Protein AF-A0A2J8MV86-F1 (afdb_monomer_lite)

Secondary structure (DSSP, 8-state):
-HHHHHHHHHHHHHHHHHHHHHHHHHHHHH-EEEEES--HHHHHHHHHHHTTT-SEEEEE--SPPPHHHHHH-HHHHS-GGGG--

Sequence (85 aa):
MAQLGKLLKEQKYDRQLRLWGDHGQEALESAHVCLINATATGTEILKNLVLPGIGSFTIIDGNQVSGEDAGNKTELQLPWNSYKN

Foldseek 3Di:
DVVVVVVVLCVLQVVVCVVVNPVVLVVQLPDEEEQEAPDLVSLVVVVVSPSSHGNYYHYHHPDDDDPVNCVSRPPNVDPPVVPPD

Structure (mmCIF, N/CA/C/O backbone):
data_AF-A0A2J8MV86-F1
#
_entry.id   AF-A0A2J8MV86-F1
#
loop_
_atom_site.group_PDB
_atom_site.id
_atom_site.type_symbol
_atom_site.label_atom_id
_atom_site.label_alt_id
_atom_site.label_comp_id
_atom_site.label_asym_id
_atom_site.label_entity_id
_atom_site.label_seq_id
_atom_site.pdbx_PDB_ins_code
_atom_site.Cartn_x
_atom_site.Cartn_y
_atom_site.Cartn_z
_atom_site.occupancy
_atom_site.B_iso_or_equiv
_atom_site.auth_seq_id
_atom_site.auth_comp_id
_atom_site.auth_asym_id
_atom_site.auth_atom_id
_atom_site.pdbx_PDB_model_num
ATOM 1 N N . MET A 1 1 ? -14.451 -7.961 21.926 1.00 58.38 1 MET A N 1
ATOM 2 C CA . MET A 1 1 ? -13.519 -8.398 20.860 1.00 58.38 1 MET A CA 1
ATOM 3 C C . MET A 1 1 ? -13.062 -7.244 19.964 1.00 58.38 1 MET A C 1
ATOM 5 O O . MET A 1 1 ? -11.861 -7.037 19.883 1.00 58.38 1 MET A O 1
ATOM 9 N N . ALA A 1 2 ? -13.961 -6.438 19.376 1.00 60.88 2 ALA A N 1
ATOM 10 C CA . ALA A 1 2 ? -13.581 -5.297 18.520 1.00 60.88 2 ALA A CA 1
ATOM 11 C C . ALA A 1 2 ? -12.714 -4.222 19.223 1.00 60.88 2 ALA A C 1
ATOM 13 O O . ALA A 1 2 ? -11.724 -3.765 18.659 1.00 60.88 2 ALA A O 1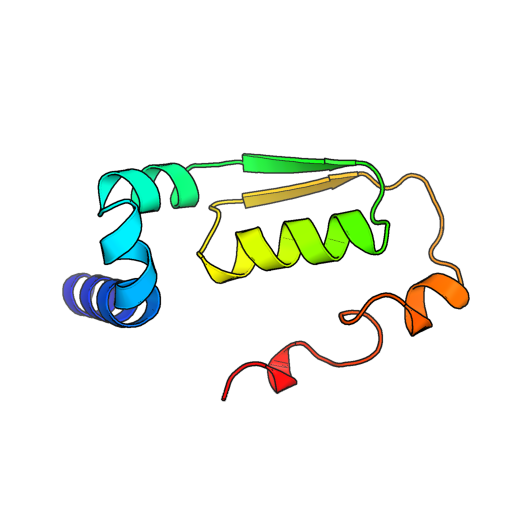
ATOM 14 N N . GLN A 1 3 ? -13.020 -3.887 20.484 1.00 61.16 3 GLN A N 1
ATOM 15 C CA . GLN A 1 3 ? -12.267 -2.888 21.263 1.00 61.16 3 GLN A CA 1
ATOM 16 C C . GLN A 1 3 ? -10.795 -3.283 21.497 1.00 61.16 3 GLN A C 1
ATOM 18 O O . GLN A 1 3 ? -9.909 -2.436 21.472 1.00 61.16 3 GLN A O 1
ATOM 23 N N . LEU A 1 4 ? -10.529 -4.580 21.697 1.00 75.38 4 LEU A N 1
ATOM 24 C CA . LEU A 1 4 ? -9.181 -5.094 21.957 1.00 75.38 4 LEU A CA 1
ATOM 25 C C . LEU A 1 4 ? -8.309 -5.044 20.693 1.00 75.38 4 LEU A C 1
ATOM 27 O O . LEU A 1 4 ? -7.129 -4.718 20.769 1.00 75.38 4 LEU A O 1
ATOM 31 N N . GLY A 1 5 ? -8.905 -5.311 19.524 1.00 71.75 5 GLY A N 1
ATOM 32 C CA . GLY A 1 5 ? -8.216 -5.219 18.235 1.00 71.75 5 GLY A CA 1
ATOM 33 C C . GLY A 1 5 ? -7.792 -3.791 17.880 1.00 71.75 5 GLY A C 1
ATOM 34 O O . GLY A 1 5 ? -6.708 -3.597 17.333 1.00 71.75 5 GLY A O 1
ATOM 35 N N . LYS A 1 6 ? -8.606 -2.790 18.246 1.00 73.94 6 LYS A N 1
ATOM 36 C CA . LYS A 1 6 ? -8.274 -1.369 18.059 1.00 73.94 6 LYS A CA 1
ATOM 37 C C . LYS A 1 6 ? -7.089 -0.946 18.935 1.00 73.94 6 LYS A C 1
ATOM 39 O O . LYS A 1 6 ? -6.121 -0.402 18.417 1.00 73.94 6 LYS A O 1
ATOM 44 N N . LEU A 1 7 ? -7.112 -1.309 20.219 1.00 78.94 7 LEU A N 1
ATOM 45 C CA . LEU A 1 7 ? -6.026 -1.027 21.170 1.00 78.94 7 LEU A CA 1
ATOM 46 C C . LEU A 1 7 ? -4.685 -1.658 20.756 1.00 78.94 7 LEU A C 1
ATOM 48 O O . LEU A 1 7 ? -3.640 -1.027 20.877 1.00 78.94 7 LEU A O 1
ATOM 52 N N . LEU A 1 8 ? -4.702 -2.886 20.230 1.00 81.75 8 LEU A N 1
ATOM 53 C CA . LEU A 1 8 ? -3.498 -3.551 19.716 1.00 81.75 8 LEU A CA 1
ATOM 54 C C . LEU A 1 8 ? -2.906 -2.837 18.492 1.00 81.75 8 LEU A C 1
ATOM 56 O O . LEU A 1 8 ? -1.684 -2.733 18.376 1.00 81.75 8 LEU A O 1
ATOM 60 N N . 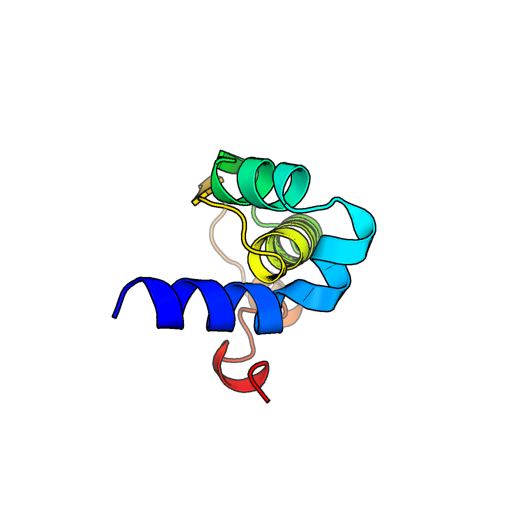LYS A 1 9 ? -3.752 -2.331 17.585 1.00 78.25 9 LYS A N 1
ATOM 61 C CA . LYS A 1 9 ? -3.302 -1.518 16.445 1.00 78.25 9 LYS A CA 1
ATOM 62 C C . LYS A 1 9 ? -2.705 -0.191 16.905 1.00 78.25 9 LYS A C 1
ATOM 64 O O . LYS A 1 9 ? -1.630 0.170 16.439 1.00 78.25 9 LYS A O 1
ATOM 69 N N . G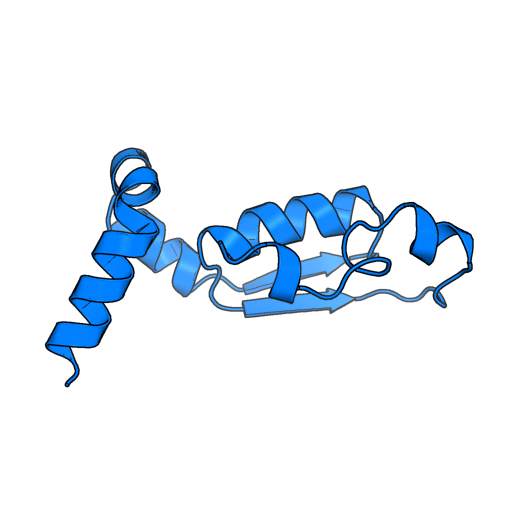LU A 1 10 ? -3.359 0.493 17.839 1.00 79.62 10 GLU A N 1
ATOM 70 C CA . GLU A 1 10 ? -2.870 1.758 18.401 1.00 79.62 10 GLU A CA 1
ATOM 71 C C . GLU A 1 10 ? -1.504 1.574 19.081 1.00 79.62 10 GLU A C 1
ATOM 73 O O . GLU A 1 10 ? -0.591 2.353 18.830 1.00 79.62 10 GLU A O 1
ATOM 78 N N . GLN A 1 11 ? -1.297 0.488 19.836 1.00 82.38 11 GLN A N 1
ATOM 79 C CA . GLN A 1 11 ? 0.015 0.167 20.421 1.00 82.38 11 GLN A CA 1
ATOM 80 C C . GLN A 1 11 ? 1.086 -0.139 19.365 1.00 82.38 11 GLN A C 1
ATOM 82 O O . GLN A 1 11 ? 2.226 0.309 19.486 1.00 82.38 11 GLN A O 1
ATOM 87 N N . LYS A 1 12 ? 0.735 -0.892 18.315 1.00 81.81 12 LYS A N 1
ATOM 88 C CA . LYS A 1 12 ? 1.656 -1.230 17.220 1.00 81.81 12 LYS A CA 1
ATOM 89 C C . LYS A 1 12 ? 2.075 0.009 16.420 1.00 81.81 12 LYS A C 1
ATOM 91 O O . LYS A 1 12 ? 3.221 0.092 15.979 1.00 81.81 12 LYS A O 1
ATOM 96 N N . TYR A 1 13 ? 1.157 0.957 16.242 1.00 84.62 13 TYR A N 1
ATOM 97 C CA . TYR A 1 13 ? 1.329 2.147 15.413 1.00 84.62 13 TYR A CA 1
ATOM 98 C C . TYR A 1 13 ? 1.560 3.438 16.218 1.00 84.62 13 TYR A C 1
ATOM 100 O O . TYR A 1 13 ? 1.622 4.511 15.627 1.00 84.62 13 TYR A O 1
ATOM 108 N N . ASP A 1 14 ? 1.784 3.369 17.535 1.00 84.50 14 ASP A N 1
ATOM 109 C CA . ASP A 1 14 ? 1.935 4.552 18.407 1.00 84.50 14 ASP A CA 1
ATOM 110 C C . ASP A 1 14 ? 2.973 5.557 17.877 1.00 84.50 14 ASP A C 1
ATOM 112 O O . ASP A 1 14 ? 2.720 6.759 17.799 1.00 84.50 14 ASP A O 1
ATOM 116 N N . ARG A 1 15 ? 4.136 5.064 17.426 1.00 85.25 15 ARG A N 1
ATOM 117 C CA . ARG A 1 15 ? 5.215 5.927 16.915 1.00 85.25 15 ARG A CA 1
ATOM 118 C C . ARG A 1 15 ? 4.828 6.690 15.649 1.00 85.25 15 ARG A C 1
ATOM 120 O O . ARG A 1 15 ? 5.224 7.840 15.500 1.00 85.25 15 ARG A O 1
ATOM 127 N N . GLN A 1 16 ? 4.076 6.063 14.751 1.00 83.88 16 GLN A N 1
ATOM 128 C CA . GLN A 1 16 ? 3.651 6.680 13.490 1.00 83.88 16 GLN A CA 1
ATOM 129 C C . GLN A 1 16 ? 2.396 7.543 13.669 1.00 83.88 16 GLN A C 1
ATOM 131 O O . GLN A 1 16 ? 2.306 8.614 13.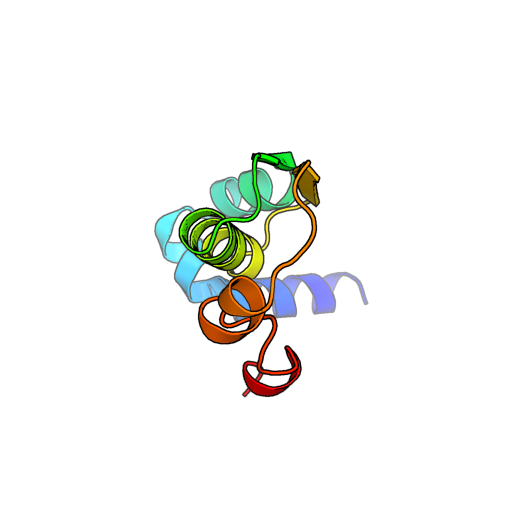077 1.00 83.88 16 GLN A O 1
ATOM 136 N N . LEU A 1 17 ? 1.492 7.167 14.580 1.00 84.88 17 LEU A N 1
ATOM 137 C CA . LEU A 1 17 ? 0.344 7.987 14.971 1.00 84.88 17 LEU A CA 1
ATOM 138 C C . LEU A 1 17 ? 0.775 9.351 15.533 1.00 84.88 17 LEU A C 1
ATOM 140 O O . LEU A 1 17 ? 0.091 10.344 15.325 1.00 84.88 17 LEU A O 1
ATOM 144 N N . ARG A 1 18 ? 1.950 9.457 16.162 1.00 84.44 18 ARG A N 1
ATOM 145 C CA . ARG A 1 18 ? 2.501 10.756 16.596 1.00 84.44 18 ARG A CA 1
ATOM 146 C C . ARG A 1 18 ? 2.936 11.674 15.450 1.00 84.44 18 ARG A C 1
ATOM 148 O O . ARG A 1 18 ? 3.030 12.877 15.666 1.00 84.44 18 ARG A O 1
ATOM 155 N N . LEU A 1 19 ? 3.234 11.128 14.269 1.00 86.50 19 LEU A N 1
ATOM 156 C CA . LEU A 1 19 ? 3.701 11.901 13.113 1.00 86.50 19 LEU A CA 1
ATOM 157 C C . LEU A 1 19 ? 2.540 12.423 12.265 1.00 86.50 19 LEU A C 1
ATOM 159 O O . LEU A 1 19 ? 2.552 13.585 11.870 1.00 86.50 19 LEU A O 1
ATOM 163 N N . TRP A 1 20 ? 1.547 11.575 11.990 1.00 84.50 20 TRP A N 1
ATOM 164 C CA . TRP A 1 20 ? 0.441 11.897 11.078 1.00 84.50 20 TRP A CA 1
ATOM 165 C C . TRP A 1 20 ? -0.956 11.657 11.666 1.00 84.50 20 TRP A C 1
ATOM 167 O O . TRP A 1 20 ? -1.951 11.793 10.963 1.00 84.50 20 TRP A O 1
ATOM 177 N N . GLY A 1 21 ? -1.057 11.344 12.959 1.00 88.88 21 GLY A N 1
ATOM 178 C CA . GLY A 1 21 ? -2.331 11.169 13.657 1.00 88.88 21 GLY A CA 1
ATOM 179 C C . GLY A 1 21 ? -3.169 9.991 13.157 1.00 88.88 21 GLY A C 1
ATOM 180 O O . GLY A 1 21 ? -2.782 9.244 12.256 1.00 88.88 21 GLY A O 1
ATOM 181 N N . ASP A 1 22 ? -4.364 9.866 13.732 1.00 86.94 22 ASP A N 1
ATOM 182 C CA . ASP A 1 22 ? -5.341 8.842 13.343 1.00 86.94 22 ASP A CA 1
ATOM 183 C C . ASP A 1 22 ? -5.809 9.024 11.892 1.00 86.94 22 ASP A C 1
ATOM 185 O O . ASP A 1 22 ? -5.959 8.049 11.161 1.00 86.94 22 ASP A O 1
ATOM 189 N N . HIS A 1 23 ? -5.966 10.275 11.445 1.00 88.06 23 HIS A N 1
ATOM 190 C CA . HIS A 1 23 ? -6.385 10.599 10.079 1.00 88.06 23 HIS A CA 1
ATOM 191 C C . HIS A 1 23 ? -5.360 10.145 9.029 1.00 88.06 23 HIS A C 1
ATOM 193 O O . HIS A 1 23 ? -5.740 9.634 7.977 1.00 88.06 23 HIS A O 1
ATOM 199 N N . GLY A 1 24 ? -4.060 10.287 9.314 1.00 87.50 24 GLY A N 1
ATOM 200 C CA . GLY A 1 24 ? -3.003 9.781 8.443 1.00 87.50 24 GLY A CA 1
ATOM 201 C C . GLY A 1 24 ? -2.994 8.257 8.390 1.00 87.50 24 GLY A C 1
ATOM 202 O O . GLY A 1 24 ? -2.842 7.682 7.315 1.00 87.50 24 GLY A O 1
ATOM 203 N N . GLN A 1 25 ? -3.229 7.600 9.530 1.00 87.88 25 GLN A N 1
ATOM 204 C CA . GLN A 1 25 ? -3.323 6.144 9.586 1.00 87.88 25 GLN A CA 1
ATOM 205 C C . GLN A 1 25 ? -4.535 5.609 8.816 1.00 87.88 25 GLN A C 1
ATOM 207 O O . GLN A 1 25 ? -4.405 4.631 8.088 1.00 87.88 25 GLN A O 1
ATOM 212 N N . GLU A 1 26 ? -5.695 6.255 8.931 1.00 89.75 26 GLU A N 1
ATOM 213 C CA . GLU A 1 26 ? -6.907 5.891 8.191 1.00 89.75 26 GLU A CA 1
ATOM 214 C C . GLU A 1 26 ? -6.736 6.104 6.679 1.00 89.75 26 GLU A C 1
ATOM 216 O O . GLU A 1 26 ? -7.117 5.249 5.875 1.00 89.75 26 GLU A O 1
ATOM 221 N N . ALA A 1 27 ? -6.088 7.201 6.273 1.00 89.19 27 ALA A N 1
ATOM 222 C CA . ALA A 1 27 ? -5.731 7.431 4.875 1.00 89.19 27 ALA A CA 1
ATOM 223 C C . ALA A 1 27 ? -4.772 6.350 4.343 1.00 89.19 27 ALA A C 1
ATOM 225 O O . ALA A 1 27 ? -4.913 5.899 3.209 1.00 89.19 27 ALA A O 1
ATOM 226 N N . LEU A 1 28 ? -3.826 5.891 5.167 1.00 88.00 28 LEU A N 1
ATOM 227 C CA . LEU A 1 28 ? -2.905 4.814 4.807 1.00 88.00 28 LEU A CA 1
ATOM 228 C C . LEU A 1 28 ? -3.636 3.463 4.682 1.00 88.00 28 LEU A C 1
ATOM 230 O O . LEU A 1 28 ? -3.475 2.764 3.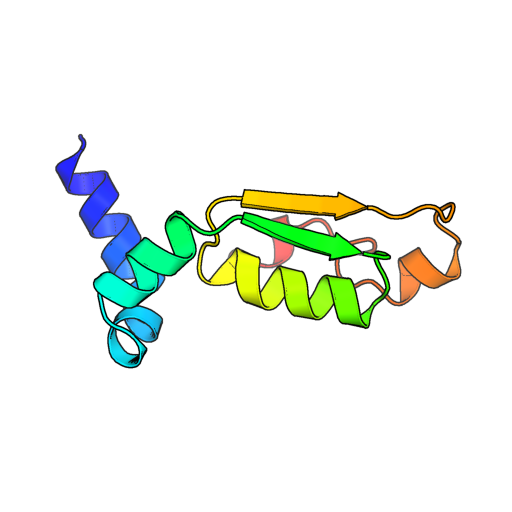682 1.00 88.00 28 LEU A O 1
ATOM 234 N N . GLU A 1 29 ? -4.485 3.118 5.656 1.00 88.81 29 GLU A N 1
ATOM 235 C CA . GLU A 1 29 ? -5.277 1.876 5.674 1.00 88.81 29 GLU A CA 1
ATOM 236 C C . GLU A 1 29 ? -6.336 1.823 4.554 1.00 88.81 29 GLU A C 1
ATOM 238 O O . GLU A 1 29 ? -6.765 0.736 4.173 1.00 88.81 29 GLU A O 1
ATOM 243 N N . SER A 1 30 ? -6.745 2.967 4.000 1.00 90.38 30 SER A N 1
ATOM 244 C CA . SER A 1 30 ? -7.664 3.046 2.851 1.00 90.38 30 SER A CA 1
ATOM 245 C C . SER A 1 30 ? -6.959 3.165 1.494 1.00 90.38 30 SER A C 1
ATOM 247 O O . SER A 1 30 ? -7.608 3.036 0.454 1.00 90.38 30 SER A O 1
ATOM 249 N N . ALA A 1 31 ? -5.640 3.372 1.475 1.00 91.56 31 ALA A N 1
ATOM 250 C CA . ALA A 1 31 ? -4.882 3.533 0.241 1.00 91.56 31 ALA A CA 1
ATOM 251 C C . ALA A 1 31 ? -4.701 2.209 -0.523 1.00 91.56 31 ALA A C 1
ATOM 253 O O . ALA A 1 31 ? -4.491 1.138 0.061 1.00 91.56 31 ALA A O 1
ATOM 254 N N . HIS A 1 32 ? -4.699 2.315 -1.856 1.00 92.12 32 HIS A N 1
ATOM 255 C CA . HIS A 1 32 ? -4.321 1.238 -2.773 1.00 92.12 32 HIS A CA 1
ATOM 256 C C . HIS A 1 32 ? -3.139 1.682 -3.641 1.00 92.12 32 HIS A C 1
ATOM 258 O O . HIS A 1 32 ? -3.280 2.577 -4.472 1.00 92.12 32 HIS A O 1
ATOM 264 N N . VAL A 1 33 ? -1.963 1.080 -3.440 1.00 89.62 33 VAL A N 1
ATOM 265 C CA . VAL A 1 33 ? -0.732 1.449 -4.167 1.00 89.62 33 VAL A CA 1
ATOM 266 C C . VAL A 1 33 ? -0.406 0.429 -5.255 1.00 89.62 33 VAL A C 1
ATOM 268 O O . VAL A 1 33 ? -0.395 -0.773 -5.011 1.00 89.62 33 VAL A O 1
ATOM 271 N N . CYS A 1 34 ? -0.092 0.905 -6.459 1.00 89.81 34 CYS A N 1
ATOM 272 C CA . CYS A 1 34 ? 0.377 0.065 -7.558 1.00 89.81 34 CYS A CA 1
ATOM 273 C C . CYS A 1 34 ? 1.891 0.225 -7.737 1.00 89.81 34 CYS A C 1
ATOM 275 O O . CYS A 1 34 ? 2.358 1.304 -8.100 1.00 89.81 34 CYS A O 1
ATOM 277 N N . LEU A 1 35 ? 2.652 -0.846 -7.510 1.00 86.62 35 LEU A N 1
ATOM 278 C CA . LEU A 1 35 ? 4.076 -0.911 -7.824 1.00 86.62 35 LEU A CA 1
ATOM 279 C C . LEU A 1 35 ? 4.260 -1.440 -9.249 1.00 86.62 35 LEU A C 1
ATOM 281 O O . LEU A 1 35 ? 3.828 -2.549 -9.557 1.00 86.62 35 LEU A O 1
ATOM 285 N N . ILE A 1 36 ? 4.923 -0.663 -10.104 1.00 85.06 36 ILE A N 1
ATOM 286 C CA . ILE A 1 36 ? 5.251 -1.055 -11.479 1.00 85.06 36 ILE A CA 1
ATOM 287 C C . ILE A 1 36 ? 6.731 -1.442 -11.528 1.00 85.06 36 ILE A C 1
ATOM 289 O O . ILE A 1 36 ? 7.581 -0.620 -11.192 1.00 85.06 36 ILE A O 1
ATOM 293 N N . ASN A 1 37 ? 7.011 -2.667 -11.977 1.00 78.75 37 ASN A N 1
ATOM 294 C CA . ASN A 1 37 ? 8.304 -3.356 -11.962 1.00 78.75 37 ASN A CA 1
ATOM 295 C C . ASN A 1 37 ? 8.861 -3.546 -10.541 1.00 78.75 37 ASN A C 1
ATOM 297 O O . ASN A 1 37 ? 9.270 -2.592 -9.873 1.00 78.75 37 ASN A O 1
ATOM 301 N N . ALA A 1 38 ? 8.944 -4.796 -10.080 1.00 77.19 38 ALA A N 1
ATOM 302 C CA . ALA A 1 38 ? 9.433 -5.148 -8.751 1.00 77.19 38 ALA A CA 1
ATOM 303 C C . ALA A 1 38 ? 10.968 -5.123 -8.704 1.00 77.19 38 ALA A C 1
ATOM 305 O O . ALA A 1 38 ? 11.625 -6.126 -8.436 1.00 77.19 38 ALA A O 1
ATOM 306 N N . THR A 1 39 ? 11.554 -3.963 -8.985 1.00 80.75 39 THR A N 1
ATOM 307 C CA . THR A 1 39 ? 12.986 -3.697 -8.798 1.00 80.75 39 THR A CA 1
ATOM 308 C C . THR A 1 39 ? 13.333 -3.647 -7.306 1.00 80.75 39 THR A C 1
ATOM 310 O O . THR A 1 39 ? 12.448 -3.427 -6.481 1.00 80.75 39 THR A O 1
ATOM 313 N N . ALA A 1 40 ? 14.614 -3.781 -6.944 1.00 79.31 40 ALA A N 1
ATOM 314 C CA . ALA A 1 40 ? 15.059 -3.690 -5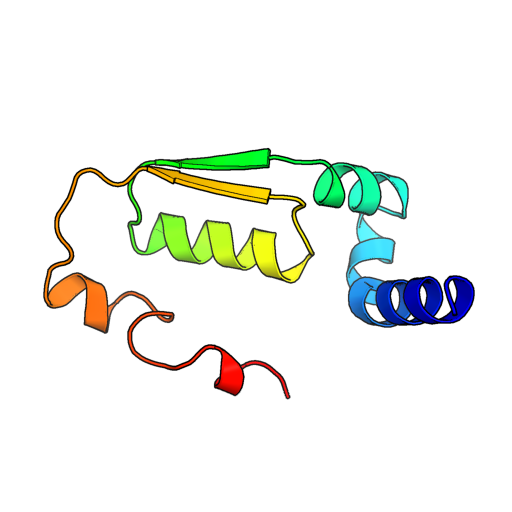.545 1.00 79.31 40 ALA A CA 1
ATOM 315 C C . ALA A 1 40 ? 14.637 -2.370 -4.858 1.00 79.31 40 ALA A C 1
ATOM 317 O O . ALA A 1 40 ? 14.281 -2.346 -3.683 1.00 79.31 40 ALA A O 1
ATOM 318 N N . THR A 1 41 ? 14.618 -1.260 -5.602 1.00 83.25 41 THR A N 1
ATOM 319 C CA . THR A 1 41 ? 14.108 0.025 -5.100 1.00 83.25 41 THR A CA 1
ATOM 320 C C . THR A 1 41 ? 12.598 -0.016 -4.885 1.00 83.25 41 THR A C 1
ATOM 322 O O . THR A 1 41 ? 12.108 0.453 -3.860 1.00 83.25 41 THR A O 1
ATOM 325 N N . GLY A 1 42 ? 11.858 -0.591 -5.835 1.00 83.81 42 GLY A N 1
ATOM 326 C CA . GLY A 1 42 ? 10.408 -0.734 -5.748 1.00 83.81 42 GLY A CA 1
ATOM 327 C C . GLY A 1 42 ? 9.968 -1.568 -4.547 1.00 83.81 42 GLY A C 1
ATOM 328 O O . GLY A 1 42 ? 9.041 -1.179 -3.837 1.00 83.81 42 GLY A O 1
ATOM 329 N N . THR A 1 43 ? 10.667 -2.671 -4.280 1.00 83.06 43 THR A N 1
ATOM 330 C CA . THR A 1 43 ? 10.401 -3.544 -3.130 1.00 83.06 43 THR A CA 1
ATOM 331 C C . THR A 1 43 ? 10.712 -2.853 -1.804 1.00 83.06 43 THR A C 1
ATOM 333 O O . THR A 1 43 ? 9.868 -2.860 -0.912 1.00 83.06 43 THR A O 1
ATOM 336 N N . GLU A 1 44 ? 11.839 -2.142 -1.683 1.00 85.75 44 GLU A N 1
ATOM 337 C CA . GLU A 1 44 ? 12.162 -1.401 -0.451 1.00 85.75 44 GLU A CA 1
ATOM 338 C C . GLU A 1 44 ? 11.183 -0.242 -0.182 1.00 85.75 44 GLU A C 1
ATOM 340 O O . GLU A 1 44 ? 10.800 -0.002 0.966 1.00 85.75 44 GLU A O 1
ATOM 345 N N . ILE A 1 45 ? 10.705 0.448 -1.227 1.00 86.62 45 ILE A N 1
ATOM 346 C CA . ILE A 1 45 ? 9.623 1.438 -1.090 1.00 86.62 45 ILE A CA 1
ATOM 347 C C . ILE A 1 45 ? 8.348 0.753 -0.596 1.00 86.62 45 ILE A C 1
ATOM 349 O O . ILE A 1 45 ? 7.734 1.210 0.367 1.00 86.62 45 ILE A O 1
ATOM 353 N N . LEU A 1 46 ? 7.956 -0.355 -1.226 1.00 86.38 46 LEU A N 1
ATOM 354 C CA . LEU A 1 46 ? 6.728 -1.060 -0.882 1.00 86.38 46 LEU A CA 1
ATOM 355 C C . LEU A 1 46 ? 6.766 -1.604 0.550 1.00 86.38 46 LEU A C 1
ATOM 357 O O . LEU A 1 46 ? 5.795 -1.456 1.285 1.00 86.38 46 LEU A O 1
ATOM 361 N N . LYS A 1 47 ? 7.901 -2.143 0.994 1.00 84.94 47 LYS A N 1
ATOM 362 C CA . LYS A 1 47 ? 8.135 -2.575 2.376 1.00 84.94 47 LYS A CA 1
ATOM 363 C C . LYS A 1 47 ? 7.947 -1.434 3.375 1.00 84.94 47 LYS A C 1
ATOM 365 O O . LYS A 1 47 ? 7.263 -1.613 4.385 1.00 84.94 47 LYS A O 1
ATOM 370 N N . ASN A 1 48 ? 8.488 -0.254 3.075 1.00 87.94 48 ASN A N 1
ATOM 371 C CA . ASN A 1 48 ? 8.316 0.935 3.912 1.00 87.94 48 ASN A CA 1
ATOM 372 C C . ASN A 1 48 ? 6.875 1.462 3.941 1.00 87.94 48 ASN A C 1
ATOM 374 O O . ASN A 1 48 ? 6.539 2.224 4.842 1.00 87.94 48 ASN A O 1
ATOM 378 N N . LEU A 1 49 ? 6.013 1.038 3.014 1.00 86.50 49 LEU A N 1
ATOM 379 C CA . LEU A 1 49 ? 4.572 1.276 3.082 1.00 86.50 49 LEU A CA 1
ATOM 380 C C . LEU A 1 49 ? 3.879 0.154 3.874 1.00 86.50 49 LEU A C 1
ATOM 382 O O . LEU A 1 49 ? 3.093 0.420 4.784 1.00 86.50 49 LEU A O 1
ATOM 386 N N . VAL A 1 50 ? 4.177 -1.113 3.578 1.00 86.69 50 VAL A N 1
ATOM 387 C CA . VAL A 1 50 ? 3.523 -2.280 4.199 1.00 86.69 50 VAL A CA 1
ATOM 388 C C . VAL A 1 50 ? 3.694 -2.299 5.719 1.00 86.69 50 VAL A C 1
ATOM 390 O O . VAL A 1 50 ? 2.744 -2.619 6.435 1.00 86.69 50 VAL A O 1
ATOM 393 N N . LEU A 1 51 ? 4.868 -1.918 6.230 1.00 86.19 51 LEU A N 1
ATOM 394 C CA . LEU A 1 51 ? 5.139 -1.861 7.670 1.00 86.19 51 LEU A CA 1
ATOM 395 C C . LEU A 1 51 ? 4.188 -0.910 8.431 1.00 86.19 51 LEU A C 1
ATOM 397 O O . LEU A 1 51 ? 3.578 -1.363 9.408 1.00 86.19 51 LEU A O 1
ATOM 401 N N . PRO A 1 52 ? 3.998 0.354 7.998 1.00 84.50 52 PRO A N 1
ATOM 402 C CA . PRO A 1 52 ? 3.023 1.251 8.609 1.00 84.50 52 PRO A CA 1
ATOM 403 C C . PRO A 1 52 ? 1.555 0.898 8.325 1.00 84.50 52 PRO A C 1
ATOM 405 O O . PRO A 1 52 ? 0.682 1.388 9.038 1.00 84.50 52 PRO A O 1
ATOM 408 N N . GLY A 1 53 ? 1.263 -0.020 7.400 1.00 86.50 53 GLY A N 1
ATOM 409 C CA . GLY A 1 53 ? -0.068 -0.621 7.258 1.00 86.50 53 GLY A CA 1
ATOM 410 C C . GLY A 1 53 ? -0.936 -0.016 6.159 1.00 86.50 53 GLY A C 1
ATOM 411 O O . GLY A 1 53 ? -2.088 0.320 6.409 1.00 86.50 53 GLY A O 1
ATOM 412 N N . ILE A 1 54 ? -0.396 0.108 4.944 1.00 90.75 54 ILE A N 1
ATOM 413 C CA . ILE A 1 54 ? -1.204 0.347 3.732 1.00 90.75 54 ILE A CA 1
ATOM 414 C C . ILE A 1 54 ? -2.337 -0.675 3.619 1.00 90.75 54 ILE A C 1
ATOM 416 O O . ILE A 1 54 ? -2.130 -1.864 3.866 1.00 90.75 54 ILE A O 1
ATOM 420 N N . GLY A 1 55 ? -3.511 -0.210 3.189 1.00 89.81 55 GLY A N 1
ATOM 421 C CA . GLY A 1 55 ? -4.686 -1.050 2.969 1.00 89.81 55 GLY A CA 1
ATOM 422 C C . GLY A 1 55 ? -4.461 -2.184 1.976 1.00 89.81 55 GLY A C 1
ATOM 423 O O . GLY A 1 55 ? -4.700 -3.352 2.282 1.00 89.81 55 GLY A O 1
ATOM 424 N N . SER A 1 56 ? -4.005 -1.852 0.770 1.00 87.88 56 SER A N 1
ATOM 425 C CA . SER A 1 56 ? -3.771 -2.843 -0.283 1.00 87.88 56 SER A CA 1
ATOM 426 C C . SER A 1 56 ? -2.713 -2.385 -1.278 1.00 87.88 56 SER A C 1
ATOM 428 O O . SER A 1 56 ? -2.523 -1.191 -1.495 1.00 87.88 56 SER A O 1
ATOM 430 N N . PHE A 1 57 ? -2.025 -3.330 -1.916 1.00 89.62 57 PHE A N 1
ATOM 431 C CA . PHE A 1 57 ? -1.098 -3.026 -3.001 1.00 89.62 57 PHE A CA 1
ATOM 432 C C . PHE A 1 57 ? -1.224 -4.022 -4.151 1.00 89.62 57 PHE A C 1
ATOM 434 O O . PHE A 1 57 ? -1.577 -5.182 -3.948 1.00 89.62 57 PHE A O 1
ATOM 441 N N . THR A 1 58 ? -0.904 -3.564 -5.357 1.00 85.56 58 THR A N 1
ATOM 442 C CA . THR A 1 58 ? -0.813 -4.390 -6.564 1.00 85.56 58 THR A CA 1
ATOM 443 C C . THR A 1 58 ? 0.593 -4.271 -7.122 1.00 85.56 58 THR A C 1
ATOM 445 O O . THR A 1 58 ? 1.101 -3.164 -7.270 1.00 85.56 58 THR A O 1
ATOM 448 N N . ILE A 1 59 ? 1.224 -5.396 -7.445 1.00 84.88 59 ILE A N 1
ATOM 449 C CA . ILE A 1 59 ? 2.518 -5.415 -8.128 1.00 84.88 59 ILE A CA 1
ATOM 450 C C . ILE A 1 59 ? 2.268 -5.815 -9.577 1.00 84.88 59 ILE A C 1
ATOM 452 O O . ILE A 1 59 ? 1.664 -6.854 -9.839 1.00 84.88 59 ILE A O 1
ATOM 456 N N . ILE A 1 60 ? 2.730 -4.988 -10.507 1.00 83.62 60 ILE A N 1
ATOM 457 C CA . ILE A 1 60 ? 2.714 -5.269 -11.938 1.00 83.62 60 ILE A CA 1
ATOM 458 C C . ILE A 1 60 ? 4.168 -5.371 -12.380 1.00 83.62 60 ILE A C 1
ATOM 460 O O . ILE A 1 60 ? 4.844 -4.355 -12.514 1.00 83.62 60 ILE A O 1
ATOM 464 N N . ASP A 1 61 ? 4.649 -6.592 -12.596 1.00 80.75 61 ASP A N 1
ATOM 465 C CA . ASP A 1 61 ? 5.978 -6.847 -13.146 1.00 80.75 61 ASP A CA 1
ATOM 466 C C . ASP A 1 61 ? 5.856 -7.752 -14.373 1.00 80.75 61 ASP A C 1
ATOM 468 O O . ASP A 1 61 ? 5.283 -8.838 -14.302 1.00 80.75 61 ASP A O 1
ATOM 472 N N . GLY A 1 62 ? 6.345 -7.266 -15.514 1.00 74.69 62 GLY A N 1
ATOM 473 C CA . GLY A 1 62 ? 6.359 -8.011 -16.774 1.00 74.69 62 GLY A CA 1
ATOM 474 C C . GLY A 1 62 ? 7.606 -8.877 -16.956 1.00 74.69 62 GLY A C 1
ATOM 475 O O . GLY A 1 62 ? 7.701 -9.596 -17.949 1.00 74.69 62 GLY A O 1
ATOM 476 N N . ASN A 1 63 ? 8.568 -8.803 -16.033 1.00 70.44 63 ASN A N 1
ATOM 477 C CA . ASN A 1 63 ? 9.840 -9.503 -16.140 1.00 70.44 63 ASN A CA 1
ATOM 478 C C . ASN A 1 63 ? 9.805 -10.831 -15.372 1.00 70.44 63 ASN A C 1
ATOM 480 O O . ASN A 1 63 ? 9.220 -10.934 -14.294 1.00 70.44 63 ASN A O 1
ATOM 484 N N . GLN A 1 64 ? 10.453 -11.864 -15.918 1.00 62.50 64 GLN A N 1
ATOM 485 C CA . GLN A 1 64 ? 10.681 -13.102 -15.172 1.00 62.50 64 GLN A CA 1
ATOM 486 C C . GLN A 1 64 ? 11.775 -12.883 -14.123 1.00 62.50 64 GLN A C 1
ATOM 488 O O . GLN A 1 64 ? 12.799 -12.268 -14.412 1.00 62.50 64 GLN A O 1
ATOM 493 N N . VAL A 1 65 ? 11.556 -13.413 -12.918 1.00 61.62 65 VAL A N 1
ATOM 494 C CA . VAL A 1 65 ? 12.514 -13.340 -11.806 1.00 61.62 65 VAL A CA 1
ATOM 495 C C . VAL A 1 65 ? 13.831 -13.999 -12.220 1.00 61.62 65 VAL A C 1
ATOM 497 O O . VAL A 1 65 ? 13.857 -15.184 -12.554 1.00 61.62 65 VAL A O 1
ATOM 500 N N . SER A 1 66 ? 14.921 -13.235 -12.192 1.00 59.69 66 SER A N 1
ATOM 501 C CA . SER A 1 66 ? 16.275 -13.705 -12.496 1.00 59.69 66 SER A CA 1
ATOM 502 C C . SER A 1 66 ? 17.056 -14.031 -11.214 1.00 59.69 66 SER A C 1
ATOM 504 O O . SER A 1 66 ? 16.683 -13.626 -10.115 1.00 59.69 66 SER A O 1
ATOM 506 N N . GLY A 1 67 ? 18.166 -14.769 -11.320 1.00 56.09 67 GLY A N 1
ATOM 507 C CA . GLY A 1 67 ? 18.989 -15.122 -10.152 1.00 56.09 67 GLY A CA 1
ATOM 508 C C . GLY A 1 67 ? 19.588 -13.913 -9.412 1.00 56.09 67 GLY A C 1
ATOM 509 O O . GLY A 1 67 ? 19.800 -13.984 -8.204 1.00 56.09 67 GLY A O 1
ATOM 510 N N . GLU A 1 68 ? 19.804 -12.789 -10.102 1.00 59.03 68 GLU A N 1
ATOM 511 C CA . GLU A 1 68 ? 20.273 -11.533 -9.493 1.00 59.03 68 GLU A CA 1
ATOM 512 C C . GLU A 1 68 ? 19.186 -10.846 -8.651 1.00 59.03 68 GLU A C 1
ATOM 514 O O . GLU A 1 68 ? 19.491 -10.190 -7.652 1.00 59.03 68 GLU A O 1
ATOM 519 N N . ASP A 1 69 ? 17.910 -11.053 -8.994 1.00 52.56 69 ASP A N 1
ATOM 520 C CA . ASP A 1 69 ? 16.782 -10.559 -8.205 1.00 52.56 69 ASP A CA 1
ATOM 521 C C . ASP A 1 69 ? 16.707 -11.241 -6.836 1.00 52.56 69 ASP A C 1
ATOM 523 O O . ASP A 1 69 ? 16.339 -10.597 -5.857 1.00 52.56 69 ASP A O 1
ATOM 527 N N . ALA A 1 70 ? 17.082 -12.522 -6.747 1.00 51.78 70 ALA A N 1
ATOM 528 C CA . ALA A 1 70 ? 17.055 -13.280 -5.498 1.00 51.78 70 ALA A CA 1
ATOM 529 C C . ALA A 1 70 ? 18.099 -12.788 -4.478 1.00 51.78 70 ALA A C 1
ATOM 531 O O . ALA A 1 70 ? 17.815 -12.792 -3.285 1.00 51.78 70 ALA A O 1
ATOM 532 N N . GLY A 1 71 ? 19.268 -12.329 -4.946 1.00 52.44 71 GLY A N 1
ATOM 533 C CA . GLY A 1 71 ? 20.365 -11.867 -4.086 1.00 52.44 71 GLY A CA 1
ATOM 534 C C . GLY A 1 71 ? 20.233 -10.420 -3.597 1.00 52.44 71 GLY A C 1
ATOM 535 O O . GLY A 1 71 ? 20.686 -10.106 -2.498 1.00 52.44 71 GLY A O 1
ATOM 536 N N . ASN A 1 72 ? 19.598 -9.544 -4.385 1.00 52.53 72 ASN A N 1
ATOM 537 C CA . ASN A 1 72 ? 19.462 -8.114 -4.065 1.00 52.53 72 ASN A CA 1
ATOM 538 C C . ASN A 1 72 ? 18.094 -7.727 -3.481 1.00 52.53 72 ASN A C 1
ATOM 540 O O . ASN A 1 72 ? 17.938 -6.605 -2.997 1.00 52.53 72 ASN A O 1
ATOM 544 N N . LYS A 1 73 ? 17.096 -8.621 -3.522 1.00 53.75 73 LYS A N 1
ATOM 545 C CA . LYS A 1 73 ? 15.793 -8.407 -2.880 1.00 53.75 73 LYS A CA 1
ATOM 546 C C . LYS A 1 73 ? 15.800 -9.092 -1.524 1.00 53.75 73 LYS A C 1
ATOM 548 O O . LYS A 1 73 ? 15.729 -10.314 -1.415 1.00 53.75 73 LYS A O 1
ATOM 553 N N . THR A 1 74 ? 15.828 -8.276 -0.482 1.00 53.75 74 THR A N 1
ATOM 554 C CA . THR A 1 74 ? 15.838 -8.652 0.939 1.00 53.75 74 THR A CA 1
ATOM 555 C C . THR A 1 74 ? 14.712 -9.633 1.318 1.00 53.75 74 THR A C 1
ATOM 557 O O . THR A 1 74 ? 14.824 -10.370 2.293 1.00 53.75 74 THR A O 1
ATOM 560 N N . GLU A 1 75 ? 13.642 -9.680 0.519 1.00 52.44 75 GLU A N 1
ATOM 561 C CA . GLU A 1 75 ? 12.442 -10.508 0.703 1.00 52.44 75 GLU A CA 1
ATOM 562 C C . GLU A 1 75 ? 12.487 -11.874 -0.011 1.00 52.44 75 GLU A C 1
ATOM 564 O O . GLU A 1 75 ? 11.668 -12.738 0.297 1.00 52.44 75 GLU A O 1
ATOM 569 N N . LEU A 1 76 ? 13.416 -12.093 -0.952 1.00 48.25 76 LEU A N 1
ATOM 570 C CA . LEU A 1 76 ? 13.551 -13.373 -1.668 1.00 48.25 76 LEU A CA 1
ATOM 571 C C . LEU A 1 76 ? 14.567 -14.320 -1.014 1.00 48.25 76 LEU A C 1
ATOM 573 O O . LEU A 1 76 ? 14.478 -15.532 -1.206 1.00 48.25 76 LEU A O 1
ATOM 577 N N . GLN A 1 77 ? 15.497 -13.791 -0.213 1.00 44.53 77 GLN A N 1
ATOM 578 C CA . GLN A 1 77 ? 16.529 -14.586 0.461 1.00 44.53 77 GLN A CA 1
ATOM 579 C C . GLN A 1 77 ? 16.105 -15.063 1.868 1.00 44.53 77 GLN A C 1
ATOM 581 O O . GLN A 1 77 ? 16.615 -16.080 2.341 1.00 44.53 77 GLN A O 1
ATOM 586 N N . LEU A 1 78 ? 15.189 -14.362 2.556 1.00 47.75 78 LEU A N 1
ATOM 587 C CA . LEU A 1 78 ? 14.795 -14.675 3.937 1.00 47.75 78 LEU A CA 1
ATOM 588 C C . LEU A 1 78 ? 13.268 -14.683 4.118 1.00 47.75 78 LEU A C 1
ATOM 590 O O . LEU A 1 78 ? 12.601 -13.717 3.747 1.00 47.75 78 LEU A O 1
ATOM 594 N N . PRO A 1 79 ? 12.687 -15.732 4.735 1.00 44.97 79 PRO A N 1
ATOM 595 C CA . PRO A 1 79 ? 11.266 -15.750 5.042 1.00 44.97 79 PRO A CA 1
ATOM 596 C C . PRO A 1 79 ? 10.914 -14.600 5.995 1.00 44.97 79 PRO A C 1
ATOM 598 O O . PRO A 1 79 ? 11.541 -14.422 7.040 1.00 44.97 79 PRO A O 1
ATOM 601 N N . TRP A 1 80 ? 9.848 -13.869 5.656 1.00 51.19 80 TRP A N 1
ATOM 602 C CA . TRP A 1 80 ? 9.245 -12.740 6.391 1.00 51.19 80 TRP A CA 1
ATOM 603 C C . TRP A 1 80 ? 9.122 -12.932 7.918 1.00 51.19 80 TRP A C 1
ATOM 605 O O . TRP A 1 80 ? 9.065 -11.966 8.679 1.00 51.19 80 TRP A O 1
ATOM 615 N N . ASN A 1 81 ? 9.128 -14.180 8.388 1.00 50.41 81 ASN A N 1
ATOM 616 C CA . ASN A 1 81 ? 9.129 -14.535 9.804 1.00 50.41 81 ASN A CA 1
ATOM 617 C C . ASN A 1 81 ? 10.364 -14.052 10.586 1.00 50.41 81 ASN A C 1
ATOM 619 O O . ASN A 1 81 ? 10.288 -13.988 11.808 1.00 50.41 81 ASN A O 1
ATOM 623 N N . SER A 1 82 ? 11.467 -13.674 9.933 1.00 49.69 82 SER A N 1
ATOM 624 C CA . SER A 1 82 ? 12.683 -13.215 10.624 1.00 49.69 82 SER A CA 1
ATOM 625 C C . SER A 1 82 ? 12.650 -11.756 11.105 1.00 49.69 82 SER A C 1
ATOM 627 O O . SER A 1 82 ? 13.503 -11.375 11.899 1.00 49.69 82 SER A O 1
ATOM 629 N N . TYR A 1 83 ? 11.676 -10.942 10.678 1.00 51.28 83 TYR A N 1
ATOM 630 C CA . TYR A 1 83 ? 11.586 -9.513 11.037 1.00 51.28 83 TYR A CA 1
ATOM 631 C C . TYR A 1 83 ? 10.516 -9.196 12.097 1.00 51.28 83 TYR A C 1
ATOM 633 O O . TYR A 1 83 ? 10.253 -8.027 12.373 1.00 51.28 83 TYR A O 1
ATOM 641 N N . LYS A 1 84 ? 9.886 -10.218 12.693 1.00 39.44 84 LYS A N 1
ATOM 642 C CA . LYS A 1 84 ? 8.868 -10.074 13.749 1.00 39.44 84 LYS A CA 1
ATOM 643 C C . LYS A 1 84 ? 9.396 -10.462 15.139 1.00 39.44 84 LYS A C 1
ATOM 645 O O . LYS A 1 84 ? 8.788 -11.304 15.797 1.00 39.44 84 LYS A O 1
ATOM 650 N N . ASN A 1 85 ? 10.499 -9.846 15.565 1.00 37.25 85 ASN A N 1
ATOM 651 C CA . ASN A 1 85 ? 10.866 -9.782 16.986 1.00 37.25 85 ASN A CA 1
ATOM 652 C C . ASN A 1 85 ? 10.407 -8.449 17.571 1.00 37.25 85 ASN A C 1
ATOM 654 O O . ASN A 1 85 ? 10.764 -7.408 16.974 1.00 37.25 85 ASN A O 1
#

Organism: Pan troglodytes (NCBI:txid9598)

Radius of gyration: 15.44 Å; chains: 1; bounding box: 34×28×39 Å

pLDDT: mean 75.08, std 15.51, range [37.25, 92.12]

InterPro domains:
  IPR000594 THIF-type NAD/FAD binding fold [PF00899] (13-67)
  IPR035985 Ubiquitin-activating enzyme-like [SSF69572] (9-71)
  IPR045886 ThiF/MoeB/HesA family [PTHR10953] (10-69)